Protein AF-A0A7I8IZB3-F1 (afdb_monomer_lite)

InterPro domains:
  IPR000289 Small ribosomal subunit protein eS28 [PF01200] (10-51)
  IPR000289 Small ribosomal subunit protein eS28 [PTHR10769] (10-52)
  IPR012340 Nucleic acid-binding, OB-fold [G3DSA:2.40.50.140] (4-52)
  IPR012340 Nucleic acid-binding, OB-fold [SSF50249] (8-52)
  IPR028626 Ribosomal protein eS28 conserved site [PS00961] (43-51)

Secondary structure (DSSP, 8-state):
--------PEEEEEEE-SS-TT-EEEEEEES---TT-----S--SS-PPPP-

pLDDT: mean 86.07, std 16.15, range [43.69, 96.62]

Foldseek 3Di:
DPPPPPPFDWDKDWDADPVGRVDIAIDTDTDDDDPPDDDDDPDRPDHDDDDD

Organism: Spirodela intermedia (NCBI:txid51605)

Radius of gyration: 13.48 Å; chains: 1; bounding box: 36×24×31 Å

Sequence (52 aa):
MDSQVKLAVVVKVRVKFLDDQNRLIMRNVKGPVREGDILTLLESEREARRLR

Structure (mmCIF, N/CA/C/O backbone):
data_AF-A0A7I8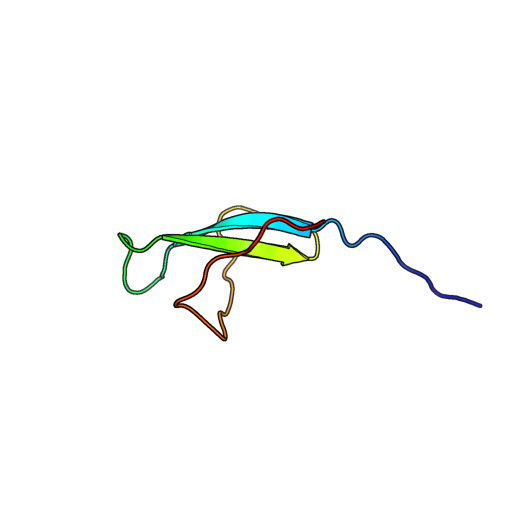IZB3-F1
#
_entry.id   AF-A0A7I8IZB3-F1
#
loop_
_atom_site.group_PDB
_atom_site.id
_atom_site.type_symbol
_atom_site.label_atom_id
_atom_site.label_alt_id
_atom_site.label_comp_id
_atom_site.label_asym_id
_atom_site.label_entity_id
_atom_site.label_seq_id
_atom_site.pdbx_PDB_ins_code
_atom_site.Cartn_x
_atom_site.Cartn_y
_atom_site.Cartn_z
_atom_site.occupancy
_atom_site.B_iso_or_equiv
_atom_site.auth_seq_id
_atom_site.auth_comp_id
_atom_site.auth_asym_id
_atom_site.auth_atom_id
_atom_site.pdbx_PDB_model_num
ATOM 1 N N . MET A 1 1 ? 24.536 -11.963 -21.322 1.00 44.78 1 MET A N 1
ATOM 2 C CA . MET A 1 1 ? 23.267 -11.566 -21.965 1.00 44.78 1 MET A CA 1
ATOM 3 C C . MET A 1 1 ? 22.455 -10.862 -20.903 1.00 44.78 1 MET A C 1
ATOM 5 O O . MET A 1 1 ? 21.733 -11.514 -20.162 1.00 44.78 1 MET A O 1
ATOM 9 N N . ASP A 1 2 ? 22.697 -9.563 -20.746 1.00 45.25 2 ASP A N 1
ATOM 10 C CA . ASP A 1 2 ? 22.001 -8.737 -19.766 1.00 45.25 2 ASP A CA 1
ATOM 11 C C . ASP A 1 2 ? 20.503 -8.744 -20.058 1.00 45.25 2 ASP A C 1
ATOM 13 O O . ASP A 1 2 ? 20.017 -8.058 -20.956 1.00 45.25 2 ASP A O 1
ATOM 17 N N . SER A 1 3 ? 19.752 -9.519 -19.282 1.00 43.69 3 SER A N 1
ATOM 18 C CA . SER A 1 3 ? 18.297 -9.439 -19.201 1.00 43.69 3 SER A CA 1
ATOM 1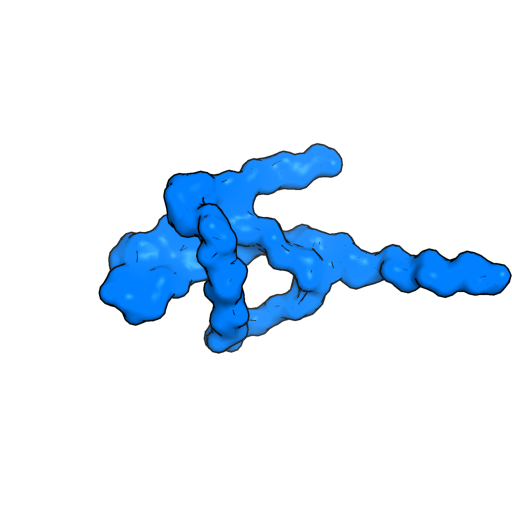9 C C . SER A 1 3 ? 17.918 -8.208 -18.377 1.00 43.69 3 SER A C 1
ATOM 21 O O . SER A 1 3 ? 17.317 -8.280 -17.306 1.00 43.69 3 SER A O 1
ATOM 23 N N . GLN A 1 4 ? 18.291 -7.034 -18.886 1.00 48.31 4 GLN A N 1
ATOM 24 C CA . GLN A 1 4 ? 17.891 -5.754 -18.327 1.00 48.31 4 GLN A CA 1
ATOM 25 C C . GLN A 1 4 ? 16.444 -5.462 -18.748 1.00 48.31 4 GLN A C 1
ATOM 27 O O . GLN A 1 4 ? 16.170 -4.601 -19.580 1.00 48.31 4 GLN A O 1
ATOM 32 N N . VAL A 1 5 ? 15.484 -6.184 -18.165 1.00 48.41 5 VAL A N 1
ATOM 33 C CA . VAL A 1 5 ? 14.063 -5.831 -18.276 1.00 48.41 5 VAL A CA 1
ATOM 34 C C . VAL A 1 5 ? 13.816 -4.611 -17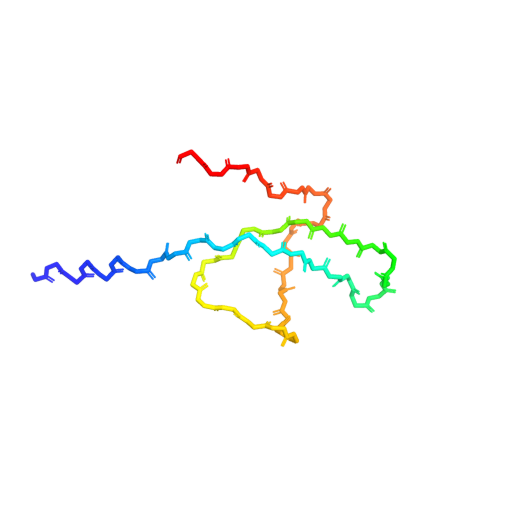.381 1.00 48.41 5 VAL A C 1
ATOM 36 O O . VAL A 1 5 ? 13.406 -4.716 -16.226 1.00 48.41 5 VAL A O 1
ATOM 39 N N . LYS A 1 6 ? 14.121 -3.419 -17.900 1.00 52.59 6 LYS A N 1
ATOM 40 C CA . LYS A 1 6 ? 13.752 -2.131 -17.297 1.00 52.59 6 LYS A CA 1
ATOM 41 C C . LYS A 1 6 ? 12.438 -1.641 -17.902 1.00 52.59 6 LYS A C 1
ATOM 43 O O . LYS A 1 6 ? 12.440 -0.822 -18.807 1.00 52.59 6 LYS A O 1
ATOM 48 N N . LEU A 1 7 ? 11.315 -2.097 -17.353 1.00 52.41 7 LEU A N 1
ATOM 49 C CA . LEU A 1 7 ? 10.000 -1.467 -17.549 1.00 52.41 7 LEU A CA 1
ATOM 50 C C . LEU A 1 7 ? 9.269 -1.402 -16.208 1.00 52.41 7 LEU A C 1
ATOM 52 O O . LEU A 1 7 ? 8.188 -1.941 -16.011 1.00 52.41 7 LEU A O 1
ATOM 56 N N . ALA A 1 8 ? 9.909 -0.776 -15.228 1.00 59.53 8 ALA A N 1
ATOM 57 C CA . ALA A 1 8 ? 9.287 -0.521 -13.944 1.00 59.53 8 ALA A CA 1
ATOM 58 C C . ALA A 1 8 ? 8.832 0.934 -13.898 1.00 59.53 8 ALA A C 1
ATOM 60 O O . ALA A 1 8 ? 9.473 1.771 -13.267 1.00 59.53 8 ALA A O 1
ATOM 61 N N . VAL A 1 9 ? 7.738 1.237 -14.596 1.00 83.00 9 VAL A N 1
ATOM 62 C CA . VAL A 1 9 ? 7.021 2.491 -14.358 1.00 83.00 9 VAL A CA 1
ATOM 63 C C . VAL A 1 9 ? 6.547 2.447 -12.911 1.00 83.00 9 VAL A C 1
ATOM 65 O O . VAL A 1 9 ? 5.912 1.476 -12.494 1.00 83.00 9 VAL A O 1
ATOM 68 N N . VAL A 1 10 ? 6.916 3.454 -12.125 1.00 89.75 10 VAL A N 1
ATOM 69 C CA . VAL A 1 10 ? 6.384 3.601 -10.774 1.00 89.75 10 VAL A CA 1
ATOM 70 C C . VAL A 1 10 ? 5.183 4.520 -10.854 1.00 89.75 10 VAL A C 1
ATOM 72 O O . VAL A 1 10 ? 5.301 5.678 -11.250 1.00 89.75 10 VAL A O 1
ATOM 75 N N . VAL A 1 11 ? 4.025 3.988 -10.490 1.00 91.62 11 VAL A N 1
ATOM 76 C CA . VAL A 1 11 ? 2.769 4.729 -10.474 1.00 91.62 11 VAL A CA 1
ATOM 77 C C . VAL A 1 11 ? 2.445 5.141 -9.048 1.00 91.62 11 VAL A C 1
ATOM 79 O O . VAL A 1 11 ? 2.646 4.381 -8.097 1.00 91.62 11 VAL A O 1
ATOM 82 N N . LYS A 1 12 ? 1.956 6.370 -8.884 1.00 93.19 12 LYS A N 1
ATOM 83 C CA . LYS A 1 12 ? 1.490 6.862 -7.590 1.00 93.19 12 LYS A CA 1
ATOM 84 C C . LYS A 1 12 ? -0.007 6.590 -7.480 1.00 93.19 12 LYS A C 1
ATOM 86 O O . LYS A 1 12 ? -0.779 7.093 -8.289 1.00 93.19 12 LYS A O 1
ATOM 91 N N . VAL A 1 13 ? -0.408 5.823 -6.476 1.00 95.25 13 VAL A N 1
ATOM 92 C CA . VAL A 1 13 ? -1.798 5.412 -6.248 1.00 95.25 13 VAL A CA 1
ATOM 93 C C . VAL A 1 13 ? -2.308 5.933 -4.913 1.00 95.25 13 VAL A C 1
ATOM 95 O O . VAL A 1 13 ? -1.535 6.098 -3.965 1.00 95.25 13 VAL A O 1
ATOM 98 N N . ARG A 1 14 ? -3.617 6.167 -4.840 1.00 95.94 14 ARG A N 1
ATOM 99 C CA . ARG A 1 14 ? -4.339 6.404 -3.590 1.00 95.94 14 ARG A CA 1
ATOM 100 C C . ARG A 1 14 ? -5.051 5.116 -3.209 1.00 95.94 14 ARG A C 1
ATOM 102 O O . ARG A 1 14 ? -5.803 4.584 -4.019 1.00 95.94 14 ARG A O 1
ATOM 109 N N . VAL A 1 15 ? -4.818 4.633 -1.998 1.00 95.81 15 VAL A N 1
ATOM 110 C CA . VAL A 1 15 ? -5.403 3.380 -1.507 1.00 95.81 15 VAL A CA 1
ATOM 111 C C . VAL A 1 15 ? -6.273 3.650 -0.294 1.00 95.81 15 VAL A C 1
ATOM 113 O O . VAL A 1 15 ? -5.992 4.574 0.468 1.00 95.81 15 VAL A O 1
ATOM 116 N N . LYS A 1 16 ? -7.311 2.831 -0.130 1.00 96.62 16 LYS A N 1
ATOM 117 C CA . LYS A 1 16 ? -8.172 2.800 1.053 1.00 96.62 16 LYS A CA 1
ATOM 118 C C . LYS A 1 16 ? -7.858 1.570 1.885 1.00 96.62 16 LYS A C 1
ATOM 120 O O . LYS A 1 16 ? -7.551 0.516 1.324 1.00 96.62 16 LYS A O 1
ATOM 125 N N 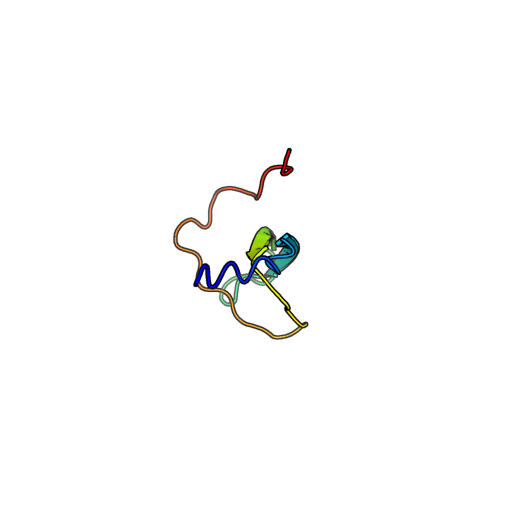. PHE A 1 17 ? -7.927 1.711 3.200 1.00 95.81 17 PHE A N 1
ATOM 126 C CA . PHE A 1 17 ? -7.813 0.566 4.091 1.00 95.81 17 PHE A CA 1
ATOM 127 C C . PHE A 1 17 ? -9.088 -0.278 4.008 1.00 95.81 17 PHE A C 1
ATOM 129 O O . PHE A 1 17 ? -10.160 0.223 3.669 1.00 95.81 17 PHE A O 1
ATOM 136 N N . LEU A 1 18 ? -8.962 -1.587 4.227 1.00 93.88 18 LEU A N 1
ATOM 137 C CA . LEU A 1 18 ? -10.107 -2.498 4.144 1.00 93.88 18 LEU A CA 1
ATOM 138 C C . LEU A 1 18 ? -10.981 -2.400 5.402 1.00 93.88 18 LEU A C 1
ATOM 140 O O . LEU A 1 18 ? -12.203 -2.445 5.301 1.00 93.88 18 LEU A O 1
ATOM 144 N N . ASP A 1 19 ? -10.349 -2.208 6.555 1.00 93.19 19 ASP A N 1
ATOM 145 C CA . ASP A 1 19 ? -10.945 -2.066 7.884 1.00 93.19 19 ASP A CA 1
ATOM 146 C C . ASP A 1 19 ? -11.435 -0.641 8.191 1.00 93.19 19 ASP A C 1
ATOM 148 O O . ASP A 1 19 ? -12.388 -0.477 8.948 1.00 93.19 19 ASP A O 1
ATOM 152 N N . ASP A 1 20 ? -10.846 0.380 7.563 1.00 92.38 20 ASP A N 1
ATOM 153 C CA . ASP A 1 20 ? -11.265 1.779 7.699 1.00 92.38 20 ASP A CA 1
ATOM 154 C C . ASP A 1 20 ? -11.344 2.479 6.333 1.00 92.38 20 ASP A C 1
ATOM 156 O O . ASP A 1 20 ? -10.339 2.880 5.742 1.00 92.38 20 ASP A O 1
ATOM 160 N N . GLN A 1 21 ? -12.567 2.665 5.832 1.00 88.12 21 GLN A N 1
ATOM 161 C CA . GLN A 1 21 ? -12.809 3.302 4.534 1.00 88.12 21 GLN A CA 1
ATOM 162 C C . GLN A 1 21 ? -12.533 4.817 4.532 1.00 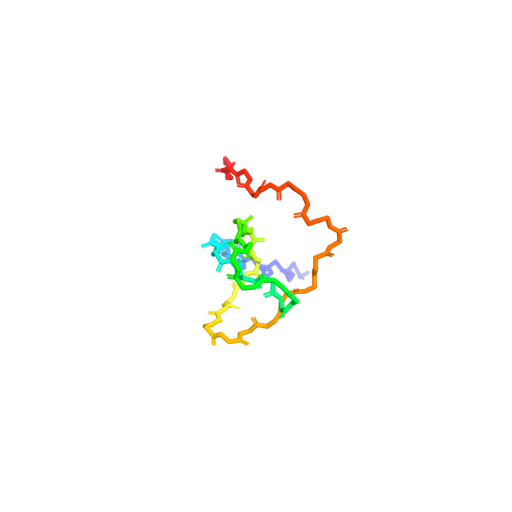88.12 21 GLN A C 1
ATOM 164 O O . GLN A 1 21 ? -12.373 5.391 3.453 1.00 88.12 21 GLN A O 1
ATOM 169 N N . ASN A 1 22 ? -12.463 5.469 5.701 1.00 94.12 22 ASN A N 1
ATOM 170 C CA . ASN A 1 22 ? -12.154 6.900 5.801 1.00 94.12 22 ASN A CA 1
ATOM 171 C C . ASN A 1 22 ? -10.646 7.162 5.750 1.00 94.12 22 ASN A C 1
ATOM 173 O O . ASN A 1 22 ? -10.212 8.277 5.446 1.00 94.12 22 ASN A O 1
ATOM 177 N N . ARG A 1 23 ? -9.834 6.134 6.016 1.00 95.31 23 ARG A N 1
ATOM 178 C CA . ARG A 1 23 ? -8.382 6.227 5.957 1.00 95.31 23 ARG A CA 1
ATOM 179 C C . ARG A 1 23 ? -7.885 5.961 4.539 1.00 95.31 23 ARG A C 1
ATOM 181 O O . ARG A 1 23 ? -8.036 4.872 3.983 1.00 95.31 23 ARG A O 1
ATOM 188 N N . LEU A 1 24 ? -7.228 6.968 3.969 1.00 95.56 24 LEU A N 1
ATOM 189 C CA . LEU A 1 24 ? -6.602 6.923 2.650 1.00 95.56 24 LEU A CA 1
ATOM 190 C C . LEU A 1 24 ? -5.117 7.262 2.778 1.00 95.56 24 LEU A C 1
ATOM 192 O O . LEU A 1 24 ? -4.765 8.156 3.540 1.00 95.56 24 LEU A O 1
ATOM 196 N N . ILE A 1 25 ? -4.252 6.589 2.015 1.00 96.00 25 ILE A N 1
ATOM 197 C CA . ILE A 1 25 ? -2.828 6.954 1.922 1.00 96.00 25 ILE A CA 1
ATOM 198 C C . ILE A 1 25 ? -2.325 6.889 0.482 1.00 96.00 25 ILE A C 1
ATOM 200 O O . ILE A 1 25 ? -2.857 6.159 -0.360 1.00 96.00 25 ILE A O 1
ATOM 204 N N . MET A 1 26 ? -1.244 7.617 0.207 1.00 96.44 26 MET A N 1
ATOM 205 C CA . MET A 1 26 ? -0.540 7.533 -1.069 1.00 96.44 26 MET A CA 1
ATOM 206 C C . MET A 1 26 ? 0.566 6.472 -1.045 1.00 96.44 26 MET A C 1
ATOM 208 O O . MET A 1 26 ? 1.390 6.414 -0.120 1.00 96.44 26 MET A O 1
ATOM 212 N N . ARG A 1 27 ? 0.650 5.672 -2.112 1.00 96.44 27 ARG A N 1
ATOM 213 C CA . ARG A 1 27 ? 1.687 4.648 -2.305 1.00 96.44 27 ARG A CA 1
ATOM 214 C C . ARG A 1 27 ? 2.301 4.716 -3.700 1.00 96.44 27 ARG A C 1
ATOM 216 O O . ARG A 1 27 ? 1.631 5.055 -4.666 1.00 96.44 27 ARG A O 1
ATOM 223 N N . ASN A 1 28 ? 3.591 4.406 -3.780 1.00 94.75 28 ASN A N 1
ATOM 224 C CA . ASN A 1 28 ? 4.295 4.198 -5.038 1.00 94.75 28 ASN A CA 1
ATOM 225 C C . ASN A 1 28 ? 4.267 2.696 -5.319 1.00 94.75 28 ASN A C 1
ATOM 227 O O . ASN A 1 28 ? 4.747 1.922 -4.492 1.00 94.75 28 ASN A O 1
ATOM 231 N N . VAL A 1 29 ? 3.705 2.294 -6.454 1.00 93.88 29 VAL A N 1
ATOM 232 C CA . VAL A 1 29 ? 3.614 0.891 -6.867 1.00 93.88 29 VAL A CA 1
ATOM 233 C C . VAL A 1 29 ? 4.444 0.691 -8.119 1.00 93.88 29 VAL A C 1
ATOM 235 O O . VAL A 1 29 ? 4.429 1.512 -9.035 1.00 93.88 29 VAL A O 1
ATOM 238 N N . LYS A 1 30 ? 5.212 -0.393 -8.138 1.00 91.81 30 LYS A N 1
ATOM 239 C CA . LYS A 1 30 ? 6.047 -0.762 -9.273 1.00 91.81 30 LYS A CA 1
ATOM 240 C C . LYS A 1 30 ? 5.220 -1.590 -10.256 1.00 91.81 30 LYS A C 1
ATOM 242 O O . LYS A 1 30 ? 4.762 -2.666 -9.888 1.00 91.81 30 LYS A O 1
ATOM 247 N N . GLY A 1 31 ? 5.118 -1.136 -11.502 1.00 89.88 31 GLY A N 1
ATOM 248 C CA . GLY A 1 31 ? 4.431 -1.864 -12.569 1.00 89.88 31 GLY A CA 1
ATOM 249 C C . GLY A 1 31 ? 2.960 -1.463 -12.757 1.00 89.88 31 GLY A C 1
ATOM 250 O O . GLY A 1 31 ? 2.508 -0.477 -12.174 1.00 89.88 31 GLY A O 1
ATOM 251 N N . PRO A 1 32 ? 2.230 -2.183 -13.627 1.00 90.31 32 PRO A N 1
ATOM 252 C CA . PRO A 1 32 ? 0.827 -1.904 -13.918 1.00 90.31 32 PRO A CA 1
ATOM 253 C C . PRO A 1 32 ? -0.068 -2.215 -12.712 1.00 90.31 32 PRO A C 1
ATOM 255 O O . PRO A 1 32 ? 0.150 -3.201 -12.014 1.00 90.31 32 PRO A O 1
ATOM 258 N N . VAL A 1 33 ? -1.089 -1.385 -12.505 1.00 92.25 33 VAL A N 1
ATOM 259 C CA . VAL A 1 33 ? -2.087 -1.514 -11.428 1.00 92.25 33 VAL A CA 1
ATOM 260 C C . VAL A 1 33 ? -3.468 -1.158 -11.975 1.00 92.25 33 VAL A C 1
ATOM 262 O O . VAL A 1 33 ? -3.562 -0.414 -12.959 1.00 92.25 33 VAL A O 1
ATOM 265 N N . ARG A 1 34 ? -4.537 -1.637 -11.337 1.00 93.25 34 ARG A N 1
ATOM 266 C CA . ARG A 1 34 ? -5.930 -1.290 -11.657 1.00 93.25 34 ARG A CA 1
ATOM 267 C C . ARG A 1 34 ? -6.740 -1.013 -10.389 1.00 93.25 34 ARG A C 1
ATOM 269 O O . ARG A 1 34 ? -6.337 -1.356 -9.281 1.00 93.25 34 ARG A O 1
ATOM 276 N N . GLU A 1 35 ? -7.892 -0.364 -10.549 1.00 93.56 35 GLU A N 1
ATOM 277 C CA . GLU A 1 35 ? -8.846 -0.219 -9.447 1.00 93.56 35 GLU A CA 1
ATOM 278 C C . GLU A 1 35 ? -9.338 -1.595 -8.982 1.00 93.56 35 GLU A C 1
ATOM 280 O O . GLU A 1 35 ? -9.642 -2.462 -9.800 1.00 93.56 35 GLU A O 1
ATOM 285 N N . GLY A 1 36 ? -9.412 -1.786 -7.664 1.00 93.06 36 GLY A N 1
ATOM 286 C CA . GLY A 1 36 ? -9.794 -3.060 -7.048 1.00 93.06 36 GLY A CA 1
ATOM 287 C C . GLY A 1 36 ? -8.619 -3.963 -6.664 1.00 93.06 36 GLY A C 1
ATOM 288 O O . GLY A 1 36 ? -8.819 -4.870 -5.859 1.00 93.06 36 GLY A O 1
ATOM 289 N N . ASP A 1 37 ? -7.402 -3.693 -7.149 1.00 95.69 37 ASP A N 1
ATOM 290 C CA . ASP A 1 37 ? -6.208 -4.409 -6.692 1.00 95.69 37 ASP A CA 1
ATOM 291 C C . ASP A 1 37 ? -5.964 -4.173 -5.190 1.00 95.69 37 ASP A C 1
ATOM 293 O O . ASP A 1 37 ? -6.150 -3.067 -4.668 1.00 95.69 37 ASP A O 1
ATOM 297 N N . ILE A 1 38 ? -5.505 -5.214 -4.489 1.00 95.25 38 ILE A N 1
ATOM 298 C CA . ILE A 1 38 ? -5.209 -5.163 -3.052 1.00 95.25 38 ILE A CA 1
ATOM 299 C C . ILE A 1 38 ? -3.696 -5.096 -2.844 1.00 95.25 38 ILE A C 1
ATOM 301 O O . ILE A 1 38 ? -2.938 -5.907 -3.373 1.00 95.25 38 ILE A O 1
ATOM 305 N N . LEU A 1 39 ? -3.260 -4.134 -2.030 1.00 94.81 39 LEU A N 1
ATOM 306 C CA . LEU A 1 39 ? -1.861 -3.932 -1.666 1.00 94.81 39 LEU A CA 1
ATOM 307 C C . LEU A 1 39 ? -1.642 -4.310 -0.204 1.00 94.81 39 LEU A C 1
ATOM 309 O O . LEU A 1 39 ? -2.296 -3.776 0.690 1.00 94.81 39 LEU A O 1
ATOM 313 N N . THR A 1 40 ? -0.668 -5.177 0.051 1.00 95.75 40 THR A N 1
ATOM 314 C CA . THR A 1 40 ? -0.185 -5.432 1.409 1.00 95.75 40 THR A CA 1
ATOM 315 C C . THR A 1 40 ? 0.800 -4.338 1.811 1.00 95.75 40 THR A C 1
ATOM 317 O O . THR A 1 40 ? 1.800 -4.104 1.130 1.00 95.75 40 THR A O 1
ATOM 320 N N . LEU A 1 41 ? 0.525 -3.653 2.921 1.00 94.38 41 LEU A N 1
ATOM 321 C CA . LEU A 1 41 ? 1.365 -2.576 3.441 1.00 94.38 41 LEU A CA 1
ATOM 322 C C . LEU A 1 41 ? 2.196 -3.077 4.621 1.00 94.38 41 LEU A C 1
ATOM 324 O O . LEU A 1 41 ? 1.635 -3.482 5.632 1.00 94.38 41 LEU A O 1
ATOM 328 N N . LEU A 1 42 ? 3.523 -2.997 4.513 1.00 94.31 42 LEU A N 1
ATOM 329 C CA . LEU A 1 42 ? 4.421 -3.270 5.645 1.00 94.31 42 LEU A CA 1
ATOM 330 C C . LEU A 1 42 ? 4.472 -2.090 6.627 1.00 94.31 42 LEU A C 1
ATOM 332 O O . LEU A 1 42 ? 4.531 -2.282 7.834 1.00 94.31 42 LEU A O 1
ATOM 336 N N . GLU A 1 43 ? 4.394 -0.866 6.102 1.00 93.94 43 GLU A N 1
ATOM 337 C CA . GLU A 1 43 ? 4.240 0.364 6.879 1.00 93.94 43 GLU A CA 1
ATOM 338 C C . GLU A 1 43 ? 2.958 1.062 6.417 1.00 93.94 43 GLU A C 1
ATOM 340 O O . GLU A 1 43 ? 2.794 1.332 5.224 1.00 93.94 43 GLU A O 1
ATOM 345 N N . SER A 1 44 ? 2.040 1.366 7.333 1.00 94.00 44 SER A N 1
ATOM 346 C CA . SER A 1 44 ? 0.737 1.978 7.022 1.00 94.00 44 SER A CA 1
ATOM 347 C C . SER A 1 44 ? 0.637 3.453 7.433 1.00 94.00 44 SER A C 1
ATOM 349 O O . SER A 1 44 ? -0.292 4.144 7.019 1.00 94.00 44 SER A O 1
ATOM 351 N N . GLU A 1 45 ? 1.590 3.955 8.222 1.00 94.56 45 GLU A N 1
ATOM 352 C CA . GLU A 1 45 ? 1.547 5.308 8.803 1.00 94.56 45 GLU A CA 1
ATOM 353 C C 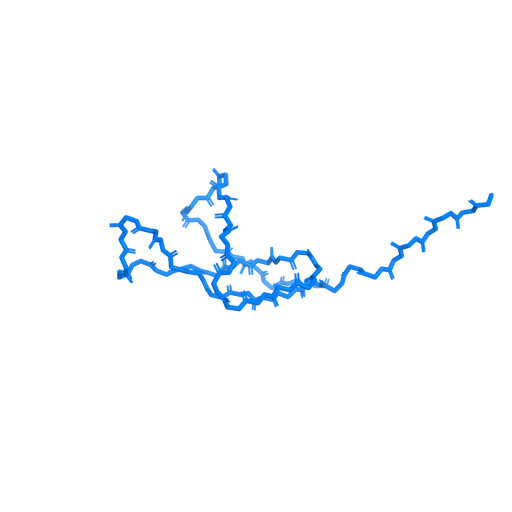. GLU A 1 45 ? 2.131 6.395 7.895 1.00 94.56 45 GLU A C 1
ATOM 355 O O . GLU A 1 45 ? 1.755 7.560 7.979 1.00 94.56 45 GLU A O 1
ATOM 360 N N . ARG A 1 46 ? 3.076 6.036 7.023 1.00 92.81 46 ARG A N 1
ATOM 361 C CA . ARG A 1 46 ? 3.784 6.996 6.162 1.00 92.81 46 ARG A CA 1
ATOM 362 C C . ARG A 1 46 ? 3.124 7.117 4.804 1.00 92.81 46 ARG A C 1
ATOM 364 O O . ARG A 1 46 ? 2.493 6.174 4.350 1.00 92.81 46 ARG A O 1
ATOM 371 N N . GLU A 1 47 ? 3.376 8.190 4.069 1.00 94.69 47 GLU A N 1
ATOM 372 C CA . GLU A 1 47 ? 2.967 8.318 2.665 1.00 94.69 47 GLU A CA 1
ATOM 373 C C . GLU A 1 47 ? 4.141 8.227 1.688 1.00 94.69 47 GLU A C 1
ATOM 375 O O . GLU A 1 47 ? 5.295 8.508 2.023 1.00 94.69 47 GLU A O 1
ATOM 380 N N . ALA A 1 48 ? 3.835 7.844 0.447 1.00 92.50 48 ALA A N 1
ATOM 381 C CA . ALA A 1 48 ? 4.807 7.842 -0.631 1.00 92.50 48 ALA A CA 1
ATOM 382 C C . ALA A 1 48 ? 5.314 9.255 -0.936 1.00 92.50 48 ALA A C 1
ATOM 384 O O . ALA A 1 48 ? 4.553 10.170 -1.269 1.00 92.50 48 ALA A O 1
ATOM 385 N N . ARG A 1 49 ? 6.638 9.400 -0.896 1.00 89.38 49 ARG A N 1
ATOM 386 C CA . ARG A 1 49 ? 7.332 10.618 -1.309 1.00 89.38 49 ARG A CA 1
ATOM 387 C C . ARG A 1 49 ? 7.427 10.694 -2.830 1.00 89.38 49 ARG A C 1
ATOM 389 O O . ARG A 1 49 ? 7.348 9.682 -3.533 1.00 89.38 49 ARG A O 1
ATOM 396 N N . ARG A 1 50 ? 7.610 11.917 -3.331 1.00 85.50 50 ARG A N 1
ATOM 397 C CA . ARG A 1 50 ? 7.891 12.154 -4.748 1.00 85.50 50 ARG A CA 1
ATOM 398 C C . ARG A 1 50 ? 9.200 11.448 -5.110 1.00 85.50 50 ARG A C 1
ATOM 400 O O . ARG A 1 50 ? 10.199 11.618 -4.413 1.00 85.50 50 ARG A O 1
ATOM 407 N N . LEU A 1 51 ? 9.163 10.659 -6.174 1.00 81.31 51 LEU A N 1
ATOM 408 C CA . LEU A 1 51 ? 10.364 10.083 -6.767 1.00 81.31 51 LEU A CA 1
ATOM 409 C C . LEU A 1 51 ? 11.129 11.211 -7.466 1.00 81.31 51 LEU A C 1
ATOM 411 O O . LEU A 1 51 ? 10.503 12.083 -8.072 1.00 81.31 51 LEU A O 1
ATOM 415 N N . ARG A 1 52 ? 12.449 11.234 -7.300 1.00 80.38 52 ARG A N 1
ATOM 416 C CA . ARG A 1 52 ? 13.352 12.143 -8.012 1.00 80.38 52 ARG A CA 1
ATOM 417 C C . ARG A 1 52 ? 13.975 11.406 -9.182 1.00 80.38 52 ARG A C 1
ATOM 419 O O . ARG A 1 52 ? 14.168 10.178 -9.030 1.00 80.38 52 ARG A O 1
#